Protein AF-A0A7I7UBH0-F1 (afdb_monomer_lite)

pLDDT: mean 93.12, std 7.94, range [50.91, 98.75]

Radius of gyration: 16.62 Å; chains: 1; bounding box: 40×34×43 Å

Organism: Mycolicibacterium parafortuitum (NCBI:txid39692)

Foldseek 3Di:
DPPDDPPDDDFAEDDDLDQALARNPHGHCLQHVVLRVLSVCNVVPAQEAEAEPQQLDAPDDDDFQDWDFDCQQGPGDPDRNPHHGGRIDGDGDSVSSLSSLLNSQCVSVVVNGFYEYQYDNHPRPNHHYDNPVVVVVD

Structure (mmCIF, N/CA/C/O backbone):
data_AF-A0A7I7UBH0-F1
#
_entry.id   AF-A0A7I7UBH0-F1
#
loop_
_atom_site.group_PDB
_atom_site.id
_atom_site.type_symbol
_atom_site.label_atom_id
_atom_site.label_alt_id
_atom_site.label_comp_id
_atom_site.label_asym_id
_atom_site.label_entity_id
_atom_site.label_seq_id
_atom_site.pdbx_PDB_ins_code
_atom_site.Cartn_x
_atom_site.Cartn_y
_atom_site.Cartn_z
_atom_site.occupancy
_atom_site.B_iso_or_equiv
_atom_site.auth_seq_id
_atom_site.auth_comp_id
_atom_site.auth_asym_id
_atom_site.auth_atom_id
_atom_site.pdbx_PDB_model_num
ATOM 1 N N . MET A 1 1 ? -16.090 8.415 -20.745 1.00 50.91 1 MET A N 1
ATOM 2 C CA . MET A 1 1 ? -16.344 7.816 -19.420 1.00 50.91 1 MET A CA 1
ATOM 3 C C . MET A 1 1 ? -16.471 6.323 -19.622 1.00 50.91 1 MET A C 1
ATOM 5 O O . MET A 1 1 ? -17.210 5.933 -20.518 1.00 50.91 1 MET A O 1
ATOM 9 N N . LEU A 1 2 ? -15.720 5.513 -18.876 1.00 55.22 2 LEU A N 1
ATOM 10 C CA . LEU A 1 2 ? -15.980 4.075 -18.813 1.00 55.22 2 LEU A CA 1
ATOM 11 C C . LEU A 1 2 ? -17.419 3.922 -18.306 1.00 55.22 2 LEU A C 1
ATOM 13 O O . LEU A 1 2 ? -17.717 4.371 -17.203 1.00 55.22 2 LEU A O 1
ATOM 17 N N . ALA A 1 3 ? -18.328 3.414 -19.134 1.00 56.78 3 ALA A N 1
ATOM 18 C CA . ALA A 1 3 ? -19.657 3.052 -18.662 1.00 56.78 3 ALA A CA 1
ATOM 19 C C . ALA A 1 3 ? -19.466 1.869 -17.703 1.00 56.78 3 ALA A C 1
ATOM 21 O O . ALA A 1 3 ? -18.944 0.834 -18.116 1.00 56.78 3 ALA A O 1
ATOM 22 N N . GLY A 1 4 ? -19.768 2.067 -16.419 1.00 65.19 4 GLY A N 1
ATOM 23 C CA . GLY A 1 4 ? -19.528 1.062 -15.386 1.00 65.19 4 GLY A CA 1
ATOM 24 C C . GLY A 1 4 ? -20.334 -0.204 -15.651 1.00 65.19 4 GLY A C 1
ATOM 25 O O . GLY A 1 4 ? -21.531 -0.128 -15.918 1.00 65.19 4 GLY A O 1
ATOM 26 N N . ALA A 1 5 ? -19.670 -1.358 -15.592 1.00 74.44 5 ALA A N 1
ATOM 27 C CA . ALA A 1 5 ? -20.347 -2.646 -15.541 1.00 74.44 5 ALA A CA 1
ATOM 28 C C . ALA A 1 5 ? -21.044 -2.810 -14.180 1.00 74.44 5 ALA A C 1
ATOM 30 O O . ALA A 1 5 ? -20.592 -2.237 -13.182 1.00 74.44 5 ALA A O 1
ATOM 31 N N . ASP A 1 6 ? -22.107 -3.614 -14.126 1.00 86.19 6 ASP A N 1
ATOM 32 C CA . ASP A 1 6 ? -22.787 -3.945 -12.871 1.00 86.19 6 ASP A CA 1
ATOM 33 C C . ASP A 1 6 ? -21.782 -4.434 -11.814 1.00 86.19 6 ASP A C 1
ATOM 35 O O . ASP A 1 6 ? -20.899 -5.245 -12.097 1.00 86.19 6 ASP A O 1
ATOM 39 N N . GLY A 1 7 ? -21.891 -3.903 -10.593 1.00 85.38 7 GLY A N 1
ATOM 40 C CA . GLY A 1 7 ? -20.963 -4.207 -9.497 1.00 85.38 7 GLY A CA 1
ATOM 41 C C . GLY A 1 7 ? -19.651 -3.411 -9.504 1.00 85.38 7 GLY A C 1
ATOM 42 O O . GLY A 1 7 ? -18.792 -3.666 -8.664 1.00 85.38 7 GLY A O 1
ATOM 43 N N . THR A 1 8 ? -19.484 -2.432 -10.399 1.00 87.75 8 THR A N 1
ATOM 44 C CA . THR A 1 8 ? -18.326 -1.521 -10.380 1.00 87.75 8 THR A CA 1
ATOM 45 C C . THR A 1 8 ? -18.613 -0.298 -9.510 1.00 87.75 8 THR A C 1
ATOM 47 O O . THR A 1 8 ? -19.569 0.435 -9.763 1.00 87.75 8 THR A O 1
ATOM 50 N N . ALA A 1 9 ? -17.755 -0.036 -8.524 1.00 86.38 9 ALA A N 1
ATOM 51 C CA . ALA A 1 9 ? -17.748 1.210 -7.760 1.00 86.38 9 ALA A CA 1
ATOM 52 C C . ALA A 1 9 ? -16.570 2.095 -8.192 1.00 86.38 9 ALA A C 1
ATOM 54 O O . ALA A 1 9 ? -15.468 1.601 -8.427 1.00 86.38 9 ALA A O 1
ATOM 55 N N . TYR A 1 10 ? -16.805 3.404 -8.271 1.00 89.69 10 TYR A N 1
ATOM 56 C CA . TYR A 1 10 ? -15.770 4.404 -8.529 1.00 89.69 10 TYR A CA 1
ATOM 57 C C . TYR A 1 10 ? -15.482 5.172 -7.242 1.00 89.69 10 TYR A C 1
ATOM 59 O O . TYR A 1 10 ? -16.409 5.553 -6.529 1.00 89.69 10 TYR A O 1
ATOM 67 N N . LEU A 1 11 ? -14.202 5.403 -6.963 1.00 90.94 11 LEU A N 1
ATOM 68 C CA . LEU A 1 11 ? -13.743 6.181 -5.817 1.00 90.94 11 LEU A CA 1
ATOM 69 C C . LEU A 1 11 ? -13.215 7.529 -6.302 1.00 90.94 11 LEU A C 1
ATOM 71 O O . LEU A 1 11 ? -12.559 7.605 -7.342 1.00 90.94 11 LEU A O 1
ATOM 75 N N . ASN A 1 12 ? -13.494 8.586 -5.542 1.00 93.75 12 ASN A N 1
ATOM 76 C CA . ASN A 1 12 ? -12.909 9.895 -5.801 1.00 93.75 12 ASN A CA 1
ATOM 77 C C . ASN A 1 12 ? -11.481 9.937 -5.261 1.00 93.75 12 ASN A C 1
ATOM 79 O O . ASN A 1 12 ? -11.254 9.614 -4.097 1.00 93.75 12 ASN A O 1
ATOM 83 N N . THR A 1 13 ? -10.539 10.393 -6.078 1.00 93.12 13 THR A N 1
ATOM 84 C CA . THR A 1 13 ? -9.173 10.668 -5.630 1.00 93.12 13 THR A CA 1
ATOM 85 C C . THR A 1 13 ? -9.103 12.024 -4.937 1.00 93.12 13 THR A C 1
ATOM 87 O O . THR A 1 13 ? -9.559 13.034 -5.478 1.00 93.12 13 THR A O 1
ATOM 90 N N . VAL A 1 14 ? -8.465 12.062 -3.768 1.00 91.06 14 VAL A N 1
ATOM 91 C CA . VAL A 1 14 ? -8.096 13.288 -3.058 1.00 91.06 14 VAL A CA 1
ATOM 92 C C . VAL A 1 14 ? -6.575 13.389 -2.995 1.00 91.06 14 VAL A C 1
ATOM 94 O O . VAL A 1 14 ? -5.888 12.489 -2.517 1.00 91.06 14 VAL A O 1
ATOM 97 N N . VAL A 1 15 ? -6.046 14.508 -3.491 1.00 84.44 15 VAL A N 1
ATOM 98 C CA . VAL A 1 15 ? -4.603 14.750 -3.603 1.00 84.44 15 VAL A CA 1
ATOM 99 C C . VAL A 1 15 ? -4.060 15.379 -2.319 1.00 84.44 15 VAL A C 1
ATOM 101 O O . VAL A 1 15 ? -4.573 16.400 -1.865 1.00 84.44 15 VAL A O 1
ATOM 104 N N . GLY A 1 16 ? -2.975 14.817 -1.781 1.00 80.50 16 GLY A N 1
ATOM 105 C CA . GLY A 1 16 ? -2.246 15.335 -0.616 1.00 80.50 16 GLY A CA 1
ATOM 106 C C . GLY A 1 16 ? -1.881 14.236 0.391 1.00 80.50 16 GLY A C 1
ATOM 107 O O . GLY A 1 16 ? -2.359 13.115 0.246 1.00 80.50 16 GLY A O 1
ATOM 108 N N . PRO A 1 17 ? -1.038 14.525 1.401 1.00 80.94 17 PRO A N 1
ATOM 109 C CA . PRO A 1 17 ? -0.724 13.576 2.468 1.00 80.94 17 PRO A CA 1
ATOM 110 C C . PRO A 1 17 ? -1.930 13.456 3.405 1.00 80.94 17 PRO A C 1
ATOM 112 O O . PRO A 1 17 ? -2.141 14.289 4.288 1.00 80.94 17 PRO A O 1
ATOM 115 N N . TRP A 1 18 ? -2.786 12.473 3.142 1.00 88.44 18 TRP A N 1
ATOM 116 C CA . TRP A 1 18 ? -4.041 12.303 3.860 1.00 88.44 18 TRP A CA 1
ATOM 117 C C . TRP A 1 18 ? -4.413 10.826 3.975 1.00 88.44 18 TRP A C 1
ATOM 119 O O . TRP A 1 18 ? -4.248 10.055 3.029 1.00 88.44 18 TRP A O 1
ATOM 129 N N . PHE A 1 19 ? -4.932 10.432 5.136 1.00 96.75 19 PHE A N 1
ATOM 130 C CA . PHE A 1 19 ? -5.606 9.153 5.333 1.00 96.75 19 PHE A CA 1
ATOM 131 C C . PHE A 1 19 ? -7.112 9.399 5.362 1.00 96.75 19 PHE A C 1
ATOM 133 O O . PHE A 1 19 ? -7.590 10.132 6.230 1.00 96.75 19 PHE A O 1
ATOM 140 N N . SER A 1 20 ? -7.859 8.795 4.437 1.00 96.12 20 SER A N 1
ATOM 141 C CA . SER A 1 20 ? -9.313 8.921 4.416 1.00 96.12 20 SER A CA 1
ATOM 142 C C . SER A 1 20 ? -9.985 7.895 5.337 1.00 96.12 20 SER A C 1
ATOM 144 O O . SER A 1 20 ? -9.944 6.697 5.044 1.00 96.12 20 SER A O 1
ATOM 146 N N . PRO A 1 21 ? -10.645 8.326 6.431 1.00 95.56 21 PRO A N 1
ATOM 147 C CA . PRO A 1 21 ? -11.469 7.432 7.238 1.00 95.56 21 PRO A CA 1
ATOM 148 C C . PRO A 1 21 ? -12.821 7.118 6.575 1.00 95.56 21 PRO A C 1
ATOM 150 O O . PRO A 1 21 ? -13.499 6.181 6.993 1.00 95.56 21 PRO A O 1
ATOM 153 N N . ASP A 1 22 ? -13.222 7.907 5.571 1.00 95.50 22 ASP A N 1
ATOM 154 C CA . ASP A 1 22 ? -14.501 7.804 4.872 1.00 95.50 22 ASP A CA 1
ATOM 155 C C . ASP A 1 22 ? -14.281 7.744 3.355 1.00 95.50 22 ASP A C 1
ATOM 157 O O . ASP A 1 22 ? -14.150 8.756 2.665 1.00 95.50 22 ASP A O 1
ATOM 161 N N . ALA A 1 23 ? -14.266 6.528 2.811 1.00 94.31 23 ALA A N 1
ATOM 162 C CA . ALA A 1 23 ? -14.029 6.318 1.387 1.00 94.31 23 ALA A CA 1
ATOM 163 C C . ALA A 1 23 ? -15.162 6.859 0.492 1.00 94.31 23 ALA A C 1
ATOM 165 O O . ALA A 1 23 ? -14.961 6.991 -0.717 1.00 94.31 23 ALA A O 1
ATOM 166 N N . SER A 1 24 ? -16.334 7.196 1.052 1.00 93.19 24 SER A N 1
ATOM 167 C CA . SER A 1 24 ? -17.432 7.798 0.286 1.00 93.19 24 SER A CA 1
ATOM 168 C C . SER A 1 24 ? -17.144 9.247 -0.120 1.00 93.19 24 SER A C 1
ATOM 170 O O . SER A 1 24 ? -17.656 9.708 -1.143 1.00 93.19 24 SER A O 1
ATOM 172 N N . VAL A 1 25 ? -16.285 9.951 0.629 1.00 92.19 25 VAL A N 1
ATOM 173 C CA . VAL A 1 25 ? -15.854 11.317 0.288 1.00 92.19 25 VAL A CA 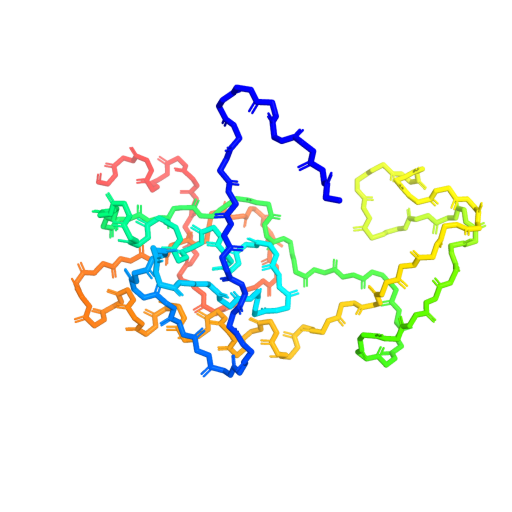1
ATOM 174 C C . VAL A 1 25 ? -14.598 11.331 -0.585 1.00 92.19 25 VAL A C 1
ATOM 176 O O . VAL A 1 25 ? -14.381 12.282 -1.335 1.00 92.19 25 VAL A O 1
ATOM 179 N N . GLY A 1 26 ? -13.806 10.259 -0.538 1.00 94.56 26 GLY A N 1
ATOM 180 C CA . GLY A 1 26 ? -12.656 10.032 -1.405 1.00 94.56 26 GLY A CA 1
ATOM 181 C C . GLY A 1 26 ? -11.538 9.254 -0.720 1.00 94.56 26 GLY A C 1
ATOM 182 O O . GLY A 1 26 ? -11.617 8.945 0.465 1.00 94.56 26 GLY A O 1
ATOM 183 N N . VAL A 1 27 ? -10.493 8.936 -1.475 1.00 96.12 27 VAL A N 1
ATOM 184 C CA . VAL A 1 27 ? -9.300 8.209 -1.024 1.00 96.12 27 VAL A CA 1
ATOM 185 C C . VAL A 1 27 ? -8.042 8.885 -1.560 1.00 96.12 27 VAL A C 1
ATOM 187 O O . VAL A 1 27 ? -8.073 9.513 -2.616 1.00 96.12 27 VAL A O 1
ATOM 190 N N . CYS A 1 28 ? -6.930 8.744 -0.848 1.00 95.94 28 CYS A N 1
ATOM 191 C CA . CYS A 1 28 ? -5.609 9.126 -1.344 1.00 95.94 28 CYS A CA 1
ATOM 192 C C . CYS A 1 28 ? -4.838 7.873 -1.768 1.00 95.94 28 CYS A C 1
ATOM 194 O O . CYS A 1 28 ? -4.831 6.890 -1.032 1.00 95.94 28 CYS A O 1
ATOM 196 N N . GLU A 1 29 ? -4.153 7.872 -2.911 1.00 95.12 29 GLU A N 1
ATOM 197 C CA . GLU A 1 29 ? -3.393 6.694 -3.337 1.00 95.12 29 GLU A CA 1
ATOM 198 C C . GLU A 1 29 ? -2.119 6.470 -2.523 1.00 95.12 29 GLU A C 1
ATOM 200 O O . GLU A 1 29 ? -1.622 5.355 -2.500 1.00 95.12 29 GLU A O 1
ATOM 205 N N . GLY A 1 30 ? -1.563 7.490 -1.856 1.00 94.44 30 GLY A N 1
ATOM 206 C CA . GLY A 1 30 ? -0.378 7.331 -0.999 1.00 94.44 30 GLY A CA 1
ATOM 207 C C . GLY A 1 30 ? 0.749 6.522 -1.648 1.00 94.44 30 GLY A C 1
ATOM 208 O O . GLY A 1 30 ? 1.377 5.693 -0.993 1.00 94.44 30 GLY A O 1
ATOM 209 N N . TYR A 1 31 ? 0.963 6.736 -2.952 1.00 94.88 31 TYR A N 1
ATOM 210 C CA . TYR A 1 31 ? 1.988 6.086 -3.775 1.00 94.88 31 TYR A CA 1
ATOM 211 C C . TYR A 1 31 ? 1.843 4.559 -3.932 1.00 94.88 31 TYR A C 1
ATOM 213 O O . TYR A 1 31 ? 2.670 3.943 -4.603 1.00 94.88 31 TYR A O 1
ATOM 221 N N . THR A 1 32 ? 0.792 3.936 -3.379 1.00 95.12 32 THR A N 1
ATOM 222 C CA . THR A 1 32 ? 0.588 2.480 -3.420 1.00 95.12 32 THR A CA 1
ATOM 223 C C . THR A 1 32 ? -0.895 2.099 -3.466 1.00 95.12 32 THR A C 1
ATOM 225 O O . THR A 1 32 ? -1.739 2.656 -2.771 1.00 95.12 32 THR A O 1
ATOM 228 N N . VAL A 1 33 ? -1.241 1.046 -4.208 1.00 95.69 33 VAL A N 1
ATOM 229 C CA . VAL A 1 33 ? -2.604 0.477 -4.138 1.00 95.69 33 VAL A CA 1
ATOM 230 C C . VAL A 1 33 ? -2.932 -0.082 -2.745 1.00 95.69 33 VAL A C 1
ATOM 232 O O . VAL A 1 33 ? -4.087 -0.079 -2.324 1.00 95.69 33 VAL A O 1
ATOM 235 N N . THR A 1 34 ? -1.913 -0.505 -1.995 1.00 97.50 34 THR A N 1
ATOM 236 C CA . THR A 1 34 ? -2.032 -1.004 -0.621 1.00 97.50 34 THR A CA 1
ATOM 237 C C . THR A 1 34 ? -2.576 0.063 0.329 1.00 97.50 34 THR A C 1
ATOM 239 O O . THR A 1 34 ? -3.434 -0.236 1.158 1.00 97.50 34 THR A O 1
ATOM 242 N N . TYR A 1 35 ? -2.147 1.321 0.191 1.00 97.81 35 TYR A N 1
ATOM 243 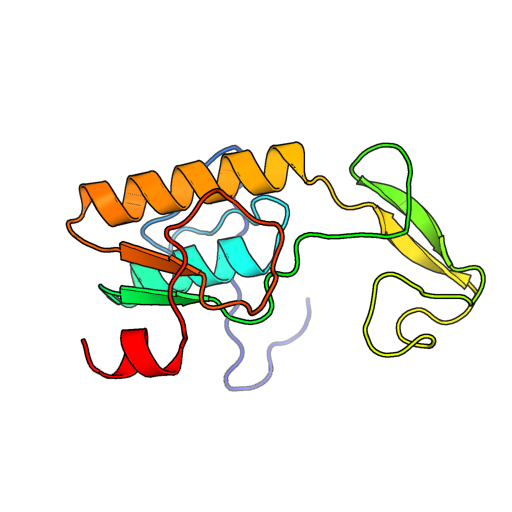C CA . TYR A 1 35 ? -2.637 2.415 1.029 1.00 97.81 35 TYR A CA 1
ATOM 244 C C . TYR A 1 35 ? -4.120 2.736 0.773 1.00 97.81 35 TYR A C 1
ATOM 246 O O . TYR A 1 35 ? -4.867 3.030 1.710 1.00 97.81 35 TYR A O 1
ATOM 254 N N . VAL A 1 36 ? -4.589 2.597 -0.474 1.00 97.38 36 VAL A N 1
ATOM 255 C CA . VAL A 1 36 ? -6.028 2.662 -0.796 1.00 97.38 36 VAL A CA 1
ATOM 256 C C . VAL A 1 36 ? -6.783 1.528 -0.104 1.00 97.38 36 VAL A C 1
ATOM 258 O O . VAL A 1 36 ? -7.807 1.768 0.535 1.00 97.38 36 VAL A O 1
ATOM 261 N N . ALA A 1 37 ? -6.266 0.297 -0.172 1.00 98.06 37 ALA A N 1
ATOM 262 C CA . ALA A 1 37 ? -6.890 -0.855 0.478 1.00 98.06 37 ALA A CA 1
ATOM 263 C C . ALA A 1 37 ? -7.001 -0.683 2.006 1.00 98.06 37 ALA A C 1
ATOM 265 O O . ALA A 1 37 ? -8.026 -1.040 2.586 1.00 98.06 37 ALA A O 1
ATOM 266 N N . MET A 1 38 ? -6.002 -0.075 2.656 1.00 98.50 38 MET A N 1
ATOM 267 C CA . MET A 1 38 ? -6.045 0.245 4.091 1.00 98.50 38 MET A CA 1
ATOM 268 C C . MET A 1 38 ? -7.161 1.241 4.440 1.00 98.50 38 MET A C 1
ATOM 270 O O . MET A 1 38 ? -7.877 1.033 5.419 1.00 98.50 38 MET 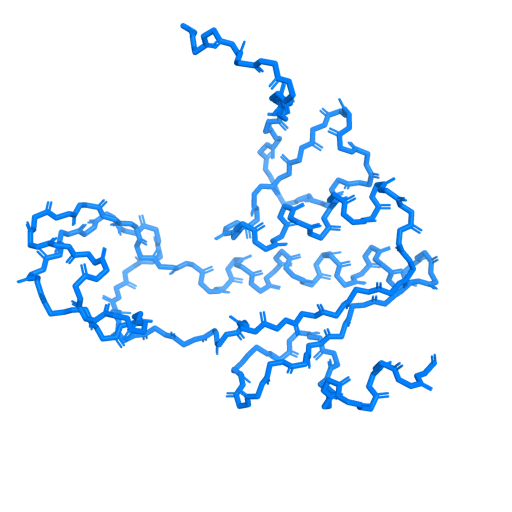A O 1
ATOM 274 N N . GLN A 1 39 ? -7.345 2.296 3.639 1.00 98.38 39 GLN A N 1
ATOM 275 C CA . GLN A 1 39 ? -8.440 3.262 3.827 1.00 98.38 39 GLN A CA 1
ATOM 276 C C . GLN A 1 39 ? -9.810 2.600 3.643 1.00 98.38 39 GLN A C 1
ATOM 278 O O . GLN A 1 39 ? -10.722 2.825 4.437 1.00 98.38 39 GLN A O 1
ATOM 283 N N . LEU A 1 40 ? -9.947 1.720 2.647 1.00 98.25 40 LEU A N 1
ATOM 284 C CA . LEU A 1 40 ? -11.175 0.950 2.441 1.00 98.25 40 LEU A CA 1
ATOM 285 C C . LEU A 1 40 ? -11.466 0.017 3.620 1.00 98.25 40 LEU A C 1
ATOM 287 O O . LEU A 1 40 ? -12.589 0.003 4.119 1.00 98.25 40 LEU A O 1
ATOM 291 N N . ALA A 1 41 ? -10.464 -0.716 4.109 1.00 98.56 41 ALA A N 1
ATOM 292 C CA . ALA A 1 41 ? -10.623 -1.582 5.273 1.00 98.56 41 ALA A CA 1
AT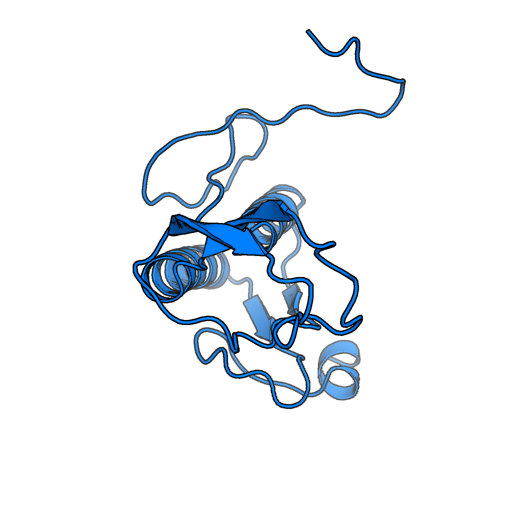OM 293 C C . ALA A 1 41 ? -11.024 -0.781 6.525 1.00 98.56 41 ALA A C 1
ATOM 295 O O . ALA A 1 41 ? -11.913 -1.188 7.276 1.00 98.56 41 ALA A O 1
ATOM 296 N N . TYR A 1 42 ? -10.428 0.398 6.719 1.00 98.69 42 TYR A N 1
ATOM 297 C CA . TYR A 1 42 ? -10.806 1.295 7.806 1.00 98.69 42 TYR A CA 1
ATOM 298 C C . TYR A 1 42 ? -12.267 1.740 7.695 1.00 98.69 42 TYR A C 1
ATOM 300 O O . TYR A 1 42 ? -13.020 1.624 8.667 1.00 98.69 42 TYR A O 1
ATOM 308 N N . PHE A 1 43 ? -12.674 2.209 6.515 1.00 98.19 43 PHE A N 1
ATOM 309 C CA . PHE A 1 43 ? -14.037 2.663 6.249 1.00 98.19 43 PHE A CA 1
ATOM 310 C C . PHE A 1 43 ? -15.072 1.548 6.454 1.00 98.19 43 PHE A C 1
ATOM 312 O O . PHE A 1 43 ? -16.128 1.779 7.037 1.00 98.19 43 PHE A O 1
ATOM 319 N N . MET A 1 44 ? -14.745 0.317 6.052 1.00 97.94 44 MET A N 1
ATOM 320 C CA . MET A 1 44 ? -15.598 -0.863 6.246 1.00 97.94 44 MET A CA 1
ATOM 321 C C . MET A 1 44 ? -15.669 -1.342 7.706 1.00 97.94 44 MET A C 1
ATOM 323 O O . MET A 1 44 ? -16.442 -2.246 8.014 1.00 97.94 44 MET A O 1
ATOM 327 N N . GLY A 1 45 ? -14.894 -0.740 8.613 1.00 98.38 45 GLY A N 1
ATOM 328 C CA . GLY A 1 45 ? -14.963 -1.012 10.048 1.00 98.38 45 GLY A CA 1
ATOM 329 C C . GLY A 1 45 ? -14.062 -2.146 10.537 1.00 98.38 45 GLY A C 1
ATOM 330 O O . GLY A 1 45 ? -14.216 -2.572 11.680 1.00 98.38 45 GLY A O 1
ATOM 331 N N . PHE A 1 46 ? -13.110 -2.620 9.728 1.00 98.56 46 PHE A N 1
ATOM 332 C CA . PHE A 1 46 ? -12.147 -3.623 10.185 1.00 98.56 46 PHE A CA 1
ATOM 333 C C . PHE A 1 46 ? -11.239 -3.045 11.278 1.00 98.56 46 PHE A C 1
ATOM 335 O O . PHE A 1 46 ? -10.682 -1.953 11.133 1.00 98.56 46 PHE A O 1
ATOM 342 N N . SER A 1 47 ? -11.098 -3.781 12.383 1.00 97.75 47 SER A N 1
ATOM 343 C CA . SER A 1 47 ? -10.253 -3.417 13.530 1.00 97.75 47 SER A CA 1
ATOM 344 C C . SER A 1 47 ? -8.847 -4.013 13.466 1.00 97.75 47 SER A C 1
ATOM 346 O O . SER A 1 47 ? -7.939 -3.513 14.125 1.00 97.75 47 SER A O 1
ATOM 348 N N . GLU A 1 48 ? -8.663 -5.062 12.671 1.00 98.12 48 GLU A N 1
ATOM 349 C CA . GLU A 1 48 ? -7.375 -5.683 12.390 1.00 98.12 48 GLU A CA 1
ATOM 350 C C . GLU A 1 48 ? -7.238 -5.902 10.882 1.00 98.12 48 GLU A C 1
ATOM 352 O O . GLU A 1 48 ? -8.157 -6.403 10.234 1.00 98.12 48 GLU A O 1
ATOM 357 N N . VAL A 1 49 ? -6.087 -5.513 10.333 1.00 98.50 49 VAL A N 1
ATOM 358 C CA . VAL A 1 49 ? -5.721 -5.727 8.930 1.00 98.50 49 VAL A CA 1
ATOM 359 C C . VAL A 1 49 ? -4.367 -6.421 8.879 1.00 98.50 49 VAL A C 1
ATOM 361 O O . VAL A 1 49 ? -3.384 -5.905 9.408 1.00 98.50 49 VAL A O 1
ATOM 364 N N . LEU A 1 50 ? -4.319 -7.578 8.222 1.00 98.50 50 LEU A N 1
ATOM 365 C CA . LEU A 1 50 ? -3.103 -8.366 8.035 1.00 98.50 50 LEU A CA 1
ATOM 366 C C . LEU A 1 50 ? -2.607 -8.188 6.599 1.00 98.50 50 LEU A C 1
ATOM 368 O O . LEU A 1 50 ? -3.325 -8.502 5.648 1.00 98.50 50 LEU A O 1
ATOM 372 N N . LEU A 1 51 ? -1.394 -7.671 6.436 1.00 98.50 51 LEU A N 1
ATOM 373 C CA . LEU A 1 51 ? -0.759 -7.505 5.132 1.00 98.50 51 LEU A CA 1
ATOM 374 C C . LEU A 1 51 ? 0.042 -8.754 4.775 1.00 98.50 51 LEU A C 1
ATOM 376 O O . LEU A 1 51 ? 0.722 -9.329 5.618 1.00 98.50 51 LEU A O 1
ATOM 380 N N . VAL A 1 52 ? -0.009 -9.151 3.507 1.00 97.56 52 VAL A N 1
ATOM 381 C CA . VAL A 1 52 ? 0.798 -10.241 2.953 1.00 97.56 52 VAL A CA 1
ATOM 382 C C . VAL A 1 52 ? 1.280 -9.814 1.570 1.00 97.56 52 VAL A C 1
ATOM 384 O O . VAL A 1 52 ? 0.511 -9.237 0.802 1.00 97.56 52 VAL A O 1
ATOM 387 N N . GLY A 1 53 ? 2.541 -10.105 1.247 1.00 95.00 53 GLY A N 1
ATOM 388 C CA . GLY A 1 53 ? 3.139 -9.792 -0.056 1.00 95.00 53 GLY A CA 1
ATOM 389 C C . GLY A 1 53 ? 3.629 -8.347 -0.195 1.00 95.00 53 GLY A C 1
ATOM 390 O O . GLY A 1 53 ? 3.746 -7.840 -1.307 1.00 95.00 53 GLY A O 1
ATOM 391 N N . VAL A 1 54 ? 3.906 -7.661 0.918 1.00 95.75 54 VAL A N 1
ATOM 392 C CA . VAL A 1 54 ? 4.485 -6.309 0.933 1.00 95.75 54 VAL A CA 1
ATOM 393 C C . VAL A 1 54 ? 6.012 -6.403 1.008 1.00 95.75 54 VAL A C 1
ATOM 395 O O . VAL A 1 54 ? 6.642 -6.054 2.005 1.00 95.75 54 VAL A O 1
ATOM 398 N N . ASP A 1 55 ? 6.623 -6.910 -0.065 1.00 94.69 55 ASP A N 1
ATOM 399 C CA . ASP A 1 55 ? 8.066 -7.193 -0.103 1.00 94.69 55 ASP A CA 1
ATOM 400 C C . ASP A 1 55 ? 8.922 -5.940 0.103 1.00 94.69 55 ASP A C 1
ATOM 402 O O . ASP A 1 55 ? 9.987 -6.010 0.717 1.00 94.69 55 ASP A O 1
ATOM 406 N N . HIS A 1 56 ? 8.454 -4.795 -0.413 1.00 95.00 56 HIS A N 1
ATOM 407 C CA . HIS A 1 56 ? 9.105 -3.481 -0.307 1.00 95.00 56 HIS A CA 1
ATOM 408 C C . HIS A 1 56 ? 10.567 -3.472 -0.796 1.00 95.00 56 HIS A C 1
ATOM 410 O O . HIS A 1 56 ? 11.414 -2.736 -0.294 1.00 95.00 56 HIS A O 1
ATOM 416 N N . ARG A 1 57 ? 10.879 -4.303 -1.799 1.00 91.44 57 ARG A N 1
ATOM 417 C CA . ARG A 1 57 ? 12.177 -4.350 -2.486 1.00 91.44 57 ARG A CA 1
ATOM 418 C C . ARG A 1 57 ? 11.971 -4.246 -3.987 1.00 91.44 57 ARG A C 1
ATOM 420 O O . ARG A 1 57 ? 11.133 -4.940 -4.546 1.00 91.44 57 ARG A O 1
ATOM 427 N N . PHE A 1 58 ? 12.783 -3.423 -4.639 1.00 90.75 58 PHE A N 1
ATOM 428 C CA . PHE A 1 58 ? 12.750 -3.249 -6.087 1.00 90.75 58 PHE A CA 1
ATOM 429 C C . PHE A 1 58 ?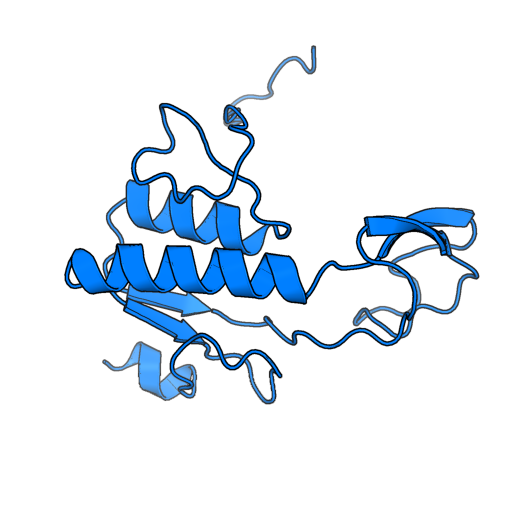 14.173 -3.281 -6.638 1.00 90.75 58 PHE A C 1
ATOM 431 O O . PHE A 1 58 ? 15.076 -2.642 -6.096 1.00 90.75 58 PHE A O 1
ATOM 438 N N . ALA A 1 59 ? 14.379 -4.034 -7.719 1.00 89.00 59 ALA A N 1
ATOM 439 C CA . ALA A 1 59 ? 15.677 -4.105 -8.386 1.00 89.00 59 ALA A CA 1
ATOM 440 C C . ALA A 1 59 ? 15.944 -2.849 -9.231 1.00 89.00 59 ALA A C 1
ATOM 442 O O . ALA A 1 59 ? 17.092 -2.432 -9.385 1.00 89.00 59 ALA A O 1
ATOM 443 N N . ALA A 1 60 ? 14.883 -2.239 -9.768 1.00 84.44 60 ALA A N 1
ATOM 444 C CA . ALA A 1 60 ? 14.976 -1.015 -10.549 1.00 84.44 60 ALA A CA 1
ATOM 445 C C . ALA A 1 60 ? 15.405 0.176 -9.676 1.00 84.44 60 ALA A C 1
ATOM 447 O O . ALA A 1 60 ? 14.912 0.361 -8.567 1.00 84.44 60 ALA A O 1
ATOM 448 N N . GLN A 1 61 ? 16.320 0.992 -10.198 1.00 86.69 61 GLN A N 1
ATOM 449 C CA . GLN A 1 61 ? 16.887 2.157 -9.518 1.00 86.69 61 GLN A CA 1
ATOM 450 C C . GLN A 1 61 ? 16.649 3.411 -10.358 1.00 86.69 61 GLN A C 1
ATOM 452 O O . GLN A 1 61 ? 16.664 3.353 -11.588 1.00 86.69 61 GLN A O 1
ATOM 457 N N . GLY A 1 62 ? 16.468 4.555 -9.704 1.00 91.62 62 GLY A N 1
ATOM 458 C CA . GLY A 1 62 ? 16.282 5.837 -10.377 1.00 91.62 62 GLY A CA 1
ATOM 459 C C . GLY A 1 62 ? 15.555 6.844 -9.500 1.00 91.62 62 GLY A C 1
ATOM 460 O O . GLY A 1 62 ? 15.424 6.658 -8.291 1.00 91.62 62 GLY A O 1
ATOM 461 N N . LYS A 1 63 ? 15.099 7.941 -10.109 1.00 95.69 63 LYS A N 1
ATOM 462 C CA . LYS A 1 63 ? 14.332 8.953 -9.382 1.00 95.69 63 LYS A CA 1
ATOM 463 C C . LYS A 1 63 ? 12.918 8.426 -9.114 1.00 95.69 63 LYS A C 1
ATOM 465 O O . LYS A 1 63 ? 12.294 7.852 -10.001 1.00 95.69 63 LYS A O 1
ATOM 470 N N . ALA A 1 64 ? 12.399 8.675 -7.915 1.00 94.81 64 ALA A N 1
ATOM 471 C CA . ALA A 1 64 ? 11.016 8.363 -7.562 1.00 94.81 64 ALA A CA 1
ATOM 472 C C . ALA A 1 64 ? 10.016 8.895 -8.608 1.00 94.81 64 ALA A C 1
ATOM 474 O O . ALA A 1 64 ? 10.149 10.029 -9.084 1.00 94.81 64 ALA A O 1
ATOM 475 N N . ASN A 1 65 ? 9.025 8.068 -8.960 1.00 94.44 65 ASN A N 1
ATOM 476 C CA . ASN A 1 65 ? 7.983 8.329 -9.963 1.00 94.44 65 ASN A CA 1
ATOM 477 C C . ASN A 1 65 ? 8.503 8.604 -11.388 1.00 94.44 65 ASN A C 1
ATOM 479 O O . ASN A 1 65 ? 7.747 9.049 -12.257 1.00 94.44 65 ASN A O 1
ATOM 483 N N . GLN A 1 66 ? 9.789 8.363 -11.658 1.00 96.81 66 GLN A N 1
ATOM 484 C CA . GLN A 1 66 ? 10.343 8.517 -12.996 1.00 96.81 66 GLN A CA 1
ATOM 485 C C . GLN A 1 66 ? 9.688 7.515 -13.944 1.00 96.81 66 GLN A C 1
ATOM 487 O O . GLN A 1 66 ? 9.701 6.312 -13.688 1.00 96.81 66 GLN A O 1
ATOM 492 N N . LEU A 1 67 ? 9.159 8.020 -15.060 1.00 96.25 67 LEU A N 1
ATOM 493 C CA . LEU A 1 67 ? 8.688 7.183 -16.154 1.00 96.25 67 LEU A CA 1
ATOM 494 C C . LEU A 1 67 ? 9.891 6.527 -16.837 1.00 96.25 67 LEU A C 1
ATOM 496 O O . LEU A 1 67 ? 10.774 7.218 -17.353 1.00 96.25 67 LEU A O 1
ATOM 500 N N . VAL A 1 68 ? 9.905 5.203 -16.847 1.00 94.25 68 VAL A N 1
ATOM 501 C CA . VAL A 1 68 ? 10.912 4.371 -17.504 1.00 94.25 68 VAL A CA 1
ATOM 502 C C . VAL A 1 68 ? 10.231 3.386 -18.448 1.00 94.25 68 VAL A C 1
ATOM 504 O O . VAL A 1 68 ? 9.025 3.153 -18.367 1.00 94.25 68 VAL A O 1
ATOM 507 N N . GLU A 1 69 ? 11.005 2.821 -19.367 1.00 94.94 69 GLU A N 1
ATOM 508 C CA . GLU A 1 69 ? 10.537 1.818 -20.322 1.00 94.94 69 GLU A CA 1
ATOM 509 C C . GLU A 1 69 ? 11.216 0.477 -20.025 1.00 94.94 69 GLU A C 1
ATOM 511 O O . GLU A 1 69 ? 12.434 0.425 -19.839 1.00 94.94 69 GLU A O 1
ATOM 516 N N . SER A 1 70 ? 10.434 -0.602 -19.942 1.00 91.75 70 SER A N 1
ATOM 517 C CA . SER A 1 70 ? 10.942 -1.950 -19.684 1.00 91.75 70 SER A CA 1
ATOM 518 C C . SER A 1 70 ? 11.833 -2.428 -20.830 1.00 91.75 70 SER A C 1
ATOM 520 O O . SER A 1 70 ? 11.475 -2.338 -22.008 1.00 91.75 70 SER A O 1
ATOM 522 N N . THR A 1 71 ? 12.981 -3.005 -20.480 1.00 89.25 71 THR A N 1
ATOM 523 C CA . THR A 1 71 ? 13.890 -3.659 -21.429 1.00 89.25 71 THR A CA 1
ATOM 524 C C . THR A 1 71 ? 13.540 -5.132 -21.672 1.00 89.25 71 THR A C 1
ATOM 526 O O . THR A 1 71 ? 14.159 -5.757 -22.534 1.00 89.25 71 THR A O 1
ATOM 529 N N . GLY A 1 72 ? 12.533 -5.669 -20.968 1.00 83.94 72 GLY A N 1
ATOM 530 C CA . GLY A 1 72 ? 12.093 -7.069 -21.027 1.00 83.94 72 GLY A CA 1
ATOM 531 C C . GLY A 1 72 ? 12.743 -7.999 -19.992 1.00 83.94 72 GLY A C 1
ATOM 532 O O . GLY A 1 72 ? 12.362 -9.161 -19.916 1.00 83.94 72 GLY A O 1
ATOM 533 N N . GLU A 1 73 ? 13.699 -7.513 -19.195 1.00 84.12 73 GLU A N 1
ATOM 534 C CA . GLU A 1 73 ? 14.208 -8.220 -18.012 1.00 84.12 73 GLU A CA 1
ATOM 535 C C . GLU A 1 73 ? 13.608 -7.594 -16.746 1.00 84.12 73 GLU A C 1
ATOM 537 O O . GLU A 1 73 ? 14.159 -6.632 -16.206 1.00 84.12 73 GLU A O 1
ATOM 542 N N . ASP A 1 74 ? 12.485 -8.127 -16.260 1.00 85.25 74 ASP A N 1
ATOM 543 C CA . ASP A 1 74 ? 11.928 -7.707 -14.974 1.00 85.25 74 ASP A CA 1
ATOM 544 C C . ASP A 1 74 ? 12.497 -8.557 -13.828 1.00 85.25 74 ASP A C 1
ATOM 546 O O . ASP A 1 74 ? 12.341 -9.775 -13.790 1.00 85.25 74 ASP A O 1
ATOM 550 N N . LYS A 1 75 ? 13.195 -7.904 -12.895 1.00 87.56 75 LYS A N 1
ATOM 551 C CA . LYS A 1 75 ? 13.744 -8.521 -11.671 1.00 87.56 75 LYS A CA 1
ATOM 552 C C . LYS A 1 75 ? 13.045 -8.037 -10.402 1.00 87.56 75 LYS A C 1
ATOM 554 O O . LYS A 1 75 ? 13.467 -8.397 -9.308 1.00 87.56 75 LYS A O 1
ATOM 559 N N . SER A 1 76 ? 12.055 -7.157 -10.542 1.00 87.12 76 SER A N 1
ATOM 560 C CA . SER A 1 76 ? 11.319 -6.587 -9.410 1.00 87.12 76 SER A CA 1
ATOM 561 C C . SER A 1 76 ? 10.021 -7.343 -9.135 1.00 87.12 76 SER A C 1
ATOM 563 O O . SER A 1 76 ? 9.517 -7.267 -8.022 1.00 87.12 76 SER A O 1
ATOM 565 N N . HIS A 1 77 ? 9.499 -8.080 -10.118 1.00 89.38 77 HIS A N 1
ATOM 566 C CA . HIS A 1 77 ? 8.272 -8.864 -9.993 1.00 89.38 77 HIS A CA 1
ATOM 567 C C . HIS A 1 77 ? 8.548 -10.370 -10.041 1.00 89.38 77 HIS A C 1
ATOM 569 O O . HIS A 1 77 ? 9.598 -10.820 -10.498 1.00 89.38 77 HIS A O 1
ATOM 575 N N . PHE A 1 78 ? 7.572 -11.152 -9.572 1.00 87.81 78 PHE A N 1
ATOM 576 C CA . PHE A 1 78 ? 7.649 -12.614 -9.533 1.00 87.81 78 PHE A CA 1
ATOM 577 C C . PHE A 1 78 ? 7.781 -13.252 -10.927 1.00 87.81 78 PHE A C 1
ATOM 579 O O . PHE A 1 78 ? 8.588 -14.162 -11.109 1.00 87.81 78 PHE A O 1
ATOM 586 N N . ASP A 1 79 ? 7.001 -12.785 -11.912 1.00 89.44 79 ASP A N 1
ATOM 587 C CA . ASP A 1 79 ? 7.159 -13.208 -13.308 1.00 89.44 79 ASP A CA 1
ATOM 588 C C . ASP A 1 79 ? 8.110 -12.231 -14.019 1.00 89.44 79 ASP A C 1
ATOM 590 O O . ASP A 1 79 ? 7.797 -11.040 -14.098 1.00 89.44 79 ASP A O 1
ATOM 594 N N . PRO A 1 80 ? 9.234 -12.696 -14.593 1.00 88.56 80 PRO A N 1
ATOM 595 C CA . PRO A 1 80 ? 10.158 -11.828 -15.322 1.00 88.56 80 PRO A CA 1
ATOM 596 C C . PRO A 1 80 ? 9.553 -11.188 -16.582 1.00 88.56 80 PRO A C 1
ATOM 598 O O . PRO A 1 80 ? 10.165 -10.299 -17.171 1.00 88.56 80 PRO A O 1
ATOM 601 N N . ARG A 1 81 ? 8.363 -11.634 -17.008 1.00 87.56 81 ARG A N 1
ATOM 602 C CA . ARG A 1 81 ? 7.586 -11.087 -18.132 1.00 87.56 81 ARG A CA 1
ATOM 603 C C . ARG A 1 81 ? 6.455 -10.164 -17.678 1.00 87.56 81 ARG A C 1
ATOM 605 O O . ARG A 1 81 ? 5.615 -9.803 -18.493 1.00 87.56 81 ARG A O 1
ATOM 612 N N . TYR A 1 82 ? 6.395 -9.804 -16.394 1.00 90.31 82 TYR A N 1
ATOM 613 C CA . TYR A 1 82 ? 5.346 -8.926 -15.870 1.00 90.31 82 TYR A CA 1
ATOM 614 C C . TYR A 1 82 ? 5.277 -7.597 -16.641 1.00 90.31 82 TYR A C 1
ATOM 616 O O . TYR A 1 82 ? 4.193 -7.152 -17.018 1.00 90.31 82 TYR A O 1
ATOM 624 N N . PHE A 1 83 ? 6.438 -7.018 -16.963 1.00 91.00 83 PHE A N 1
ATOM 625 C CA . PHE A 1 83 ? 6.555 -5.904 -17.898 1.00 91.00 83 PHE A CA 1
ATOM 626 C C . PHE A 1 83 ? 7.261 -6.314 -19.189 1.00 91.00 83 PHE A C 1
ATOM 628 O O . PHE A 1 83 ? 8.494 -6.297 -19.273 1.00 91.00 83 PHE A O 1
ATOM 635 N N . ASP A 1 84 ? 6.472 -6.590 -20.228 1.00 89.69 84 ASP A N 1
ATOM 636 C CA . ASP A 1 84 ? 6.978 -6.795 -21.585 1.00 89.69 84 ASP A CA 1
ATOM 637 C C . ASP A 1 84 ? 7.871 -5.633 -22.048 1.00 89.69 84 ASP A C 1
ATOM 639 O O . ASP A 1 84 ? 7.720 -4.475 -21.642 1.00 89.69 84 ASP A O 1
ATOM 643 N N . LYS A 1 85 ? 8.812 -5.936 -22.947 1.00 92.25 85 LYS A N 1
ATOM 644 C CA . LYS A 1 85 ? 9.696 -4.928 -23.540 1.00 92.25 85 LYS A CA 1
ATOM 645 C C . LYS A 1 85 ? 8.874 -3.799 -24.171 1.00 92.25 85 LYS A C 1
ATOM 647 O O . LYS A 1 85 ? 7.993 -4.047 -24.990 1.00 92.25 85 LYS A O 1
ATOM 652 N N . GLY A 1 86 ? 9.212 -2.557 -23.833 1.00 93.06 86 GLY A N 1
ATOM 653 C CA . GLY A 1 86 ? 8.489 -1.369 -24.290 1.00 93.06 86 GLY A CA 1
ATOM 654 C C . GLY A 1 86 ? 7.366 -0.909 -23.355 1.00 93.06 86 GLY A C 1
ATOM 655 O O . GLY A 1 86 ? 6.800 0.165 -23.569 1.00 93.06 86 GLY A O 1
ATOM 656 N N . PHE A 1 87 ? 7.042 -1.672 -22.302 1.00 94.06 87 PHE A N 1
ATOM 657 C CA . PHE A 1 87 ? 6.061 -1.246 -21.307 1.00 94.06 87 PHE A CA 1
ATOM 658 C C . PHE A 1 87 ? 6.573 -0.034 -20.525 1.00 94.06 87 PHE A C 1
ATOM 660 O O . PHE A 1 87 ? 7.684 -0.050 -19.991 1.00 94.06 87 PHE A O 1
ATOM 667 N N . LYS A 1 88 ? 5.759 1.020 -20.437 1.00 94.62 88 LYS A N 1
ATOM 668 C CA . LYS A 1 88 ? 6.100 2.240 -19.699 1.00 94.62 88 LYS A CA 1
ATOM 669 C C . LYS A 1 88 ? 5.510 2.192 -18.302 1.00 94.62 88 LYS A C 1
ATOM 671 O O . LYS A 1 88 ? 4.303 2.038 -18.151 1.00 94.62 88 LYS A O 1
ATOM 676 N N . TRP A 1 89 ? 6.354 2.379 -17.299 1.00 93.31 89 TRP A N 1
ATOM 677 C CA . TRP A 1 89 ? 5.957 2.329 -15.897 1.00 93.31 89 TRP A CA 1
ATOM 678 C C . TRP A 1 89 ? 6.721 3.360 -15.074 1.00 93.31 89 TRP A C 1
ATOM 680 O O . TRP A 1 89 ? 7.719 3.923 -15.527 1.00 93.31 89 TRP A O 1
ATOM 690 N N . GLN A 1 90 ? 6.216 3.653 -13.881 1.00 94.44 90 GLN A N 1
ATOM 691 C CA . GLN A 1 90 ? 6.831 4.606 -12.964 1.00 94.44 90 GLN A CA 1
ATOM 692 C C . GLN A 1 90 ? 7.608 3.862 -11.885 1.00 94.44 90 GLN A C 1
ATOM 694 O O . GLN A 1 90 ? 7.081 2.937 -11.270 1.00 94.44 90 GLN A O 1
ATOM 699 N N . LEU A 1 91 ? 8.850 4.287 -11.653 1.00 94.69 91 LEU A N 1
ATOM 700 C CA . LEU A 1 91 ? 9.654 3.760 -10.555 1.00 94.69 91 LEU A CA 1
ATOM 701 C C . LEU A 1 91 ? 8.992 4.059 -9.201 1.00 94.69 91 LEU A C 1
ATOM 703 O O . LEU A 1 91 ? 8.429 5.147 -9.031 1.00 94.69 91 LEU A O 1
ATOM 707 N N . PRO A 1 92 ? 9.098 3.137 -8.229 1.00 93.88 92 PRO A N 1
ATOM 708 C CA . PRO A 1 92 ? 8.454 3.286 -6.932 1.00 93.88 92 PRO A CA 1
ATOM 709 C C . PRO A 1 92 ? 9.021 4.474 -6.150 1.00 93.88 92 PRO A C 1
ATOM 711 O O . PRO A 1 92 ? 10.212 4.787 -6.213 1.00 93.88 92 PRO A O 1
ATOM 714 N N . ASP A 1 93 ? 8.159 5.104 -5.360 1.00 95.25 93 ASP A N 1
ATOM 715 C CA . ASP A 1 93 ? 8.523 6.148 -4.406 1.00 95.25 93 ASP A CA 1
ATOM 716 C C . ASP A 1 93 ? 8.433 5.593 -2.981 1.00 95.25 93 ASP A C 1
ATOM 718 O O . ASP A 1 93 ? 7.440 5.786 -2.277 1.00 95.25 93 ASP A O 1
ATOM 722 N N . LEU A 1 94 ? 9.453 4.829 -2.574 1.00 94.81 94 LEU A N 1
ATOM 723 C CA . LEU A 1 94 ? 9.442 4.119 -1.288 1.00 94.81 94 LEU A CA 1
ATOM 724 C C . LEU A 1 94 ? 9.368 5.075 -0.098 1.00 94.81 94 LEU A C 1
ATOM 726 O O . LEU A 1 94 ? 8.661 4.788 0.863 1.00 94.81 94 LEU A O 1
ATOM 730 N N . LEU A 1 95 ? 10.034 6.230 -0.189 1.00 95.12 95 LEU A N 1
ATOM 731 C CA . LEU A 1 95 ? 10.012 7.235 0.870 1.00 95.12 95 LEU A CA 1
ATOM 732 C C . LEU A 1 95 ? 8.587 7.735 1.114 1.00 95.12 95 LEU A C 1
ATOM 734 O O . LEU A 1 95 ? 8.111 7.699 2.247 1.00 95.12 95 LEU A O 1
ATOM 738 N N . ASN A 1 96 ? 7.895 8.185 0.066 1.00 95.94 96 ASN A N 1
ATOM 739 C CA . ASN A 1 96 ? 6.540 8.691 0.248 1.00 95.94 96 ASN A CA 1
ATOM 740 C C . ASN A 1 96 ? 5.516 7.571 0.505 1.00 95.94 96 ASN A C 1
ATOM 742 O O . ASN A 1 96 ? 4.542 7.804 1.220 1.00 95.94 96 ASN A O 1
ATOM 746 N N . SER A 1 97 ? 5.760 6.353 0.008 1.00 96.00 97 SER A N 1
ATOM 747 C CA . SER A 1 97 ? 4.965 5.169 0.371 1.00 96.00 97 SER A CA 1
ATOM 748 C C . SER A 1 97 ? 5.037 4.896 1.876 1.00 96.00 97 SER A C 1
ATOM 750 O O . SER A 1 97 ? 4.016 4.673 2.519 1.00 96.00 97 SER A O 1
ATOM 752 N N . GLU A 1 98 ? 6.232 4.962 2.472 1.00 97.50 98 GLU A N 1
ATOM 753 C CA . GLU A 1 98 ? 6.407 4.773 3.914 1.00 97.50 98 GLU A CA 1
ATOM 754 C C . GLU A 1 98 ? 5.788 5.899 4.744 1.00 97.50 98 GLU A C 1
ATOM 756 O O . GLU A 1 98 ? 5.237 5.623 5.808 1.00 97.50 98 GLU A O 1
ATOM 761 N N . LEU A 1 99 ? 5.843 7.151 4.274 1.00 97.44 99 LEU A N 1
ATOM 762 C CA . LEU A 1 99 ? 5.134 8.258 4.924 1.00 97.44 99 LEU A CA 1
ATOM 763 C C . LEU A 1 99 ? 3.622 7.998 4.947 1.00 97.44 99 LEU A C 1
ATOM 765 O O . LEU A 1 99 ? 3.017 8.066 6.014 1.00 97.44 99 LEU A O 1
ATOM 769 N N . ALA A 1 100 ? 3.038 7.590 3.816 1.00 97.69 100 ALA A N 1
ATOM 770 C CA . ALA A 1 100 ? 1.628 7.216 3.754 1.00 97.69 100 ALA A CA 1
ATOM 771 C C . ALA A 1 100 ? 1.313 6.037 4.694 1.00 97.69 100 ALA A C 1
ATOM 773 O O . ALA A 1 100 ? 0.384 6.100 5.493 1.00 97.69 100 ALA A O 1
ATOM 774 N N . TYR A 1 101 ? 2.124 4.978 4.700 1.00 98.38 101 TYR A N 1
ATOM 775 C CA . TYR A 1 101 ? 1.920 3.856 5.620 1.00 98.38 101 TYR A CA 1
ATOM 776 C C . TYR A 1 101 ? 1.990 4.257 7.100 1.00 98.38 101 TYR A C 1
ATOM 778 O O . TYR A 1 101 ? 1.252 3.700 7.916 1.00 98.38 101 TYR A O 1
ATOM 786 N N . ARG A 1 102 ? 2.820 5.243 7.465 1.00 98.38 102 ARG A N 1
ATOM 787 C CA . ARG A 1 102 ? 2.852 5.795 8.830 1.00 98.38 102 ARG A CA 1
ATOM 788 C C . ARG A 1 102 ? 1.574 6.559 9.169 1.00 98.38 102 ARG A C 1
ATOM 790 O O . ARG A 1 102 ? 1.089 6.421 10.292 1.00 98.38 102 ARG A O 1
ATOM 797 N N . ASP A 1 103 ? 1.000 7.282 8.213 1.00 97.88 103 ASP A N 1
ATOM 798 C CA . ASP A 1 103 ? -0.299 7.938 8.388 1.00 97.88 103 ASP A CA 1
ATOM 799 C C . ASP A 1 103 ? -1.421 6.905 8.591 1.00 97.88 103 ASP A C 1
ATOM 801 O O . ASP A 1 103 ? -2.212 7.037 9.528 1.00 97.88 103 ASP A O 1
ATOM 805 N N . ALA A 1 104 ? -1.442 5.822 7.799 1.00 98.38 104 ALA A N 1
ATOM 806 C CA . ALA A 1 104 ? -2.382 4.711 7.999 1.00 98.38 104 ALA A CA 1
ATOM 807 C C . ALA A 1 104 ? -2.223 4.070 9.379 1.00 98.38 104 ALA A C 1
ATOM 809 O O . ALA A 1 104 ? -3.212 3.875 10.087 1.00 98.38 104 ALA A O 1
ATOM 810 N N . ARG A 1 105 ? -0.985 3.774 9.788 1.00 98.62 105 ARG A N 1
ATOM 811 C CA . ARG A 1 105 ? -0.697 3.229 11.117 1.00 98.62 105 ARG A CA 1
ATOM 812 C C . ARG A 1 105 ? -1.265 4.127 12.216 1.00 98.62 105 ARG A C 1
ATOM 814 O O . ARG A 1 105 ? -2.007 3.643 13.066 1.00 98.62 105 ARG A O 1
ATOM 821 N N . SER A 1 106 ? -0.966 5.424 12.156 1.00 98.38 106 SER A N 1
ATOM 822 C CA . SER A 1 106 ? -1.438 6.416 13.126 1.00 98.38 106 SER A CA 1
ATOM 823 C C . SER A 1 106 ? -2.969 6.470 13.198 1.00 98.38 106 SER A C 1
ATOM 825 O O . SER A 1 106 ? -3.542 6.472 14.291 1.00 98.38 106 SER A O 1
ATOM 827 N N . ALA A 1 107 ? -3.651 6.450 12.048 1.00 98.31 107 ALA A N 1
ATOM 828 C CA . ALA A 1 107 ? -5.111 6.472 11.979 1.00 98.31 107 ALA A CA 1
ATOM 829 C C . ALA A 1 107 ? -5.760 5.216 12.585 1.00 98.31 107 ALA A C 1
ATOM 831 O O . ALA A 1 107 ? -6.756 5.323 13.307 1.00 98.31 107 ALA A O 1
ATOM 832 N N . PHE A 1 108 ? -5.198 4.033 12.320 1.00 98.75 108 PHE A N 1
ATOM 833 C CA . PHE A 1 108 ? -5.659 2.779 12.917 1.00 98.75 108 PHE A CA 1
ATOM 834 C C . PHE A 1 108 ? -5.423 2.764 14.431 1.00 98.75 108 PHE A C 1
ATOM 836 O O . PHE A 1 108 ? -6.378 2.577 15.187 1.00 98.75 108 PHE A O 1
ATOM 843 N N . GLU A 1 109 ? -4.194 3.030 14.880 1.00 98.50 109 GLU A N 1
ATOM 844 C CA . GLU A 1 109 ? -3.824 3.006 16.302 1.00 98.50 109 GLU A CA 1
ATOM 845 C C . GLU A 1 109 ? -4.660 4.004 17.121 1.00 98.50 109 GLU A C 1
ATOM 847 O O . GLU A 1 109 ? -5.193 3.651 18.175 1.00 98.50 109 GLU A O 1
ATOM 852 N N . SER A 1 110 ? -4.873 5.219 16.601 1.00 98.38 110 SER A N 1
ATOM 853 C CA . SER A 1 110 ? -5.702 6.250 17.249 1.00 98.38 110 SER A CA 1
ATOM 854 C C . SER A 1 110 ? -7.172 5.841 17.409 1.00 98.38 110 SER A C 1
ATOM 856 O O . SER A 1 110 ? -7.870 6.371 18.271 1.00 98.38 110 SER A O 1
ATOM 858 N N . ALA A 1 111 ? -7.650 4.895 16.598 1.00 98.38 111 ALA A N 1
ATOM 859 C CA . ALA A 1 111 ? -8.997 4.336 16.677 1.00 98.38 111 ALA A CA 1
ATOM 860 C C . ALA A 1 111 ? -9.060 3.008 17.458 1.00 98.38 111 ALA A C 1
ATOM 862 O O . ALA A 1 111 ? -10.097 2.343 17.437 1.00 98.38 111 ALA A O 1
ATOM 863 N N . GLY A 1 112 ? -7.970 2.595 18.119 1.00 98.50 112 GLY A N 1
ATOM 864 C CA . GLY A 1 112 ? -7.886 1.304 18.811 1.00 98.50 112 GLY A CA 1
ATOM 865 C C . GLY A 1 112 ? -7.862 0.103 17.859 1.00 98.50 112 GLY A C 1
ATOM 866 O O . GLY A 1 112 ? -8.292 -0.988 18.226 1.00 98.50 112 GLY A O 1
ATOM 867 N N . ARG A 1 113 ? -7.404 0.314 16.622 1.00 98.56 113 ARG A N 1
ATOM 868 C CA . ARG A 1 113 ? -7.288 -0.686 15.555 1.00 98.56 113 ARG A CA 1
ATOM 869 C C . ARG A 1 113 ? -5.813 -0.939 15.248 1.00 98.56 113 ARG A C 1
ATOM 871 O O . ARG A 1 113 ? -4.953 -0.160 15.654 1.00 98.56 113 ARG A O 1
ATOM 878 N N . ARG A 1 114 ? -5.504 -2.004 14.507 1.00 98.44 114 ARG A N 1
ATOM 879 C CA . ARG A 1 114 ? -4.119 -2.335 14.140 1.00 98.44 114 ARG A CA 1
ATOM 880 C C . ARG A 1 114 ? -3.961 -2.807 12.700 1.00 98.44 114 ARG A C 1
ATOM 882 O O . ARG A 1 114 ? -4.870 -3.403 12.125 1.00 98.44 114 ARG A O 1
ATOM 889 N N . ILE A 1 115 ? -2.771 -2.559 12.161 1.00 98.75 115 ILE A N 1
ATOM 890 C CA . ILE A 1 115 ? -2.273 -3.138 10.913 1.00 98.75 115 ILE A CA 1
ATOM 891 C C . ILE A 1 115 ? -1.017 -3.937 11.262 1.00 98.75 115 ILE A C 1
ATOM 893 O O . ILE A 1 115 ? -0.123 -3.407 11.925 1.00 98.75 115 ILE A O 1
ATOM 897 N N . VAL A 1 116 ? -0.953 -5.185 10.811 1.00 98.50 116 VAL A N 1
ATOM 898 C CA . VAL A 1 116 ? 0.174 -6.100 11.033 1.00 98.50 116 VAL A CA 1
ATOM 899 C C . VAL A 1 116 ? 0.704 -6.545 9.677 1.00 98.50 116 VAL A C 1
ATOM 901 O O . VAL A 1 116 ? -0.075 -6.871 8.783 1.00 98.50 116 VAL A O 1
ATOM 904 N N . ASP A 1 117 ? 2.020 -6.555 9.506 1.00 98.62 117 ASP A N 1
ATOM 905 C CA . ASP A 1 117 ? 2.666 -7.082 8.310 1.00 98.62 117 ASP A CA 1
ATOM 906 C C . ASP A 1 117 ? 3.094 -8.537 8.527 1.00 98.62 117 ASP A C 1
ATOM 908 O O . ASP A 1 117 ? 4.008 -8.846 9.293 1.00 98.62 117 ASP A O 1
ATOM 912 N N . CYS A 1 118 ? 2.414 -9.437 7.825 1.00 98.56 118 CYS A N 1
ATOM 913 C CA . CYS A 1 118 ? 2.664 -10.871 7.828 1.00 98.56 118 CYS A CA 1
ATOM 914 C C . CYS A 1 118 ? 3.467 -11.344 6.611 1.00 98.56 118 CYS A C 1
ATOM 916 O O . CYS A 1 118 ? 3.551 -12.546 6.348 1.00 98.56 118 CYS A O 1
ATOM 918 N N . THR A 1 119 ? 4.057 -10.420 5.851 1.00 98.06 119 THR A N 1
ATOM 919 C CA . THR A 1 119 ? 4.893 -10.749 4.697 1.00 98.06 119 THR A CA 1
ATOM 920 C C . THR A 1 119 ? 6.172 -11.446 5.147 1.00 98.06 119 THR A C 1
ATOM 922 O 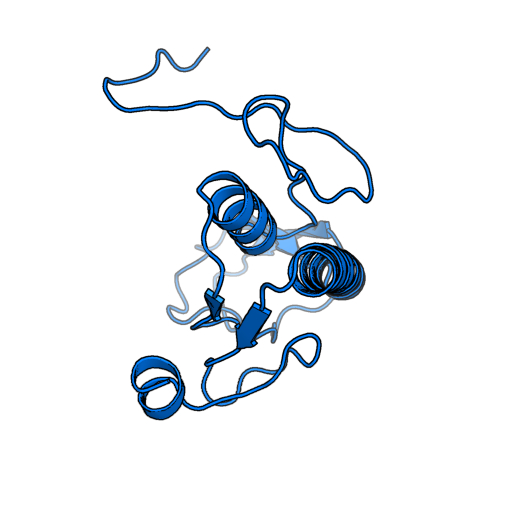O . THR A 1 119 ? 6.995 -10.867 5.861 1.00 98.06 119 THR A O 1
ATOM 925 N N . VAL A 1 120 ? 6.360 -12.685 4.687 1.00 97.25 120 VAL A N 1
ATOM 926 C CA . VAL A 1 120 ? 7.591 -13.453 4.909 1.00 97.25 120 VAL A CA 1
ATOM 927 C C . VAL A 1 120 ? 8.764 -12.709 4.277 1.00 97.25 120 VAL A C 1
ATOM 929 O O . VAL A 1 120 ? 8.718 -12.360 3.102 1.00 97.25 120 VAL A O 1
ATOM 932 N N . ASP A 1 121 ? 9.798 -12.443 5.074 1.00 95.56 121 ASP A N 1
ATOM 933 C CA . ASP A 1 121 ? 11.023 -11.748 4.667 1.00 95.56 121 ASP A CA 1
ATOM 934 C C . ASP A 1 121 ? 10.819 -10.362 4.019 1.00 95.56 121 ASP A C 1
ATOM 936 O O . ASP A 1 121 ? 11.750 -9.841 3.404 1.00 95.56 121 ASP A O 1
ATOM 940 N N . GLY A 1 122 ? 9.653 -9.718 4.152 1.00 96.06 122 GLY A N 1
ATOM 941 C CA . GLY A 1 122 ? 9.393 -8.387 3.582 1.00 96.06 122 GLY A CA 1
ATOM 942 C C . GLY A 1 122 ? 10.247 -7.285 4.226 1.00 96.06 122 GLY A C 1
ATOM 943 O O . GLY A 1 122 ? 10.504 -7.329 5.425 1.00 96.06 122 GLY A O 1
ATOM 944 N N . ALA A 1 123 ? 10.670 -6.280 3.452 1.00 96.69 123 ALA A N 1
ATOM 945 C CA . ALA A 1 123 ? 11.562 -5.202 3.907 1.00 96.69 123 ALA A CA 1
ATOM 946 C C . ALA A 1 123 ? 10.853 -3.990 4.534 1.00 96.69 123 ALA A C 1
ATOM 948 O O . ALA A 1 123 ? 11.520 -3.043 4.947 1.00 96.69 123 ALA A O 1
ATOM 949 N N . LEU A 1 124 ? 9.517 -3.965 4.557 1.00 97.75 124 LEU A N 1
ATOM 950 C CA . LEU A 1 124 ? 8.777 -2.856 5.152 1.00 97.75 124 LEU A CA 1
ATOM 951 C C . LEU A 1 124 ? 8.852 -2.912 6.685 1.00 97.75 124 LEU A C 1
ATOM 953 O O . LEU A 1 124 ? 8.424 -3.892 7.277 1.00 97.75 124 LEU A O 1
ATOM 957 N N . GLU A 1 125 ? 9.305 -1.833 7.323 1.00 97.75 125 GLU A N 1
ATOM 958 C CA . GLU A 1 125 ? 9.488 -1.752 8.789 1.00 97.75 125 GLU A CA 1
ATOM 959 C C . GLU A 1 125 ? 8.459 -0.833 9.482 1.00 97.75 125 GLU A C 1
ATOM 961 O O . GLU A 1 125 ? 8.602 -0.458 10.647 1.00 97.75 125 GLU A O 1
ATOM 966 N N . VAL A 1 126 ? 7.428 -0.384 8.758 1.00 98.50 126 VAL A N 1
ATOM 967 C CA . VAL A 1 126 ? 6.440 0.570 9.293 1.00 98.50 126 VAL A CA 1
ATOM 968 C C . VAL A 1 126 ? 5.470 -0.092 10.276 1.00 98.50 126 VAL A C 1
ATOM 970 O O . VAL A 1 126 ? 5.104 0.534 11.276 1.00 98.50 126 VAL A O 1
ATOM 973 N N . PHE A 1 127 ? 5.064 -1.332 10.008 1.00 98.56 127 PHE A N 1
ATOM 974 C CA . PHE A 1 127 ? 4.076 -2.080 10.788 1.00 98.56 127 PHE A CA 1
ATOM 975 C C . PHE A 1 127 ? 4.741 -3.166 11.638 1.00 98.56 127 PHE A C 1
ATOM 977 O O . PHE A 1 127 ? 5.853 -3.602 11.346 1.00 98.56 127 PHE A O 1
ATOM 984 N N . GLU A 1 128 ? 4.056 -3.608 12.693 1.00 97.88 128 GLU A N 1
ATOM 985 C CA . GLU A 1 128 ? 4.487 -4.774 13.471 1.00 97.88 128 GLU A CA 1
ATOM 986 C C . GLU A 1 128 ? 4.561 -6.015 12.571 1.00 97.88 128 GLU A C 1
ATOM 988 O O . GLU A 1 128 ? 3.660 -6.247 11.765 1.00 97.88 128 GLU A O 1
ATOM 993 N N . LYS A 1 129 ? 5.623 -6.813 12.721 1.00 98.12 129 LYS A N 1
ATOM 994 C CA . LYS A 1 129 ? 5.819 -8.065 11.983 1.00 98.12 129 LYS A CA 1
ATOM 995 C C . LYS A 1 129 ? 5.284 -9.251 12.777 1.00 98.12 129 LYS A C 1
ATOM 997 O O . LYS A 1 129 ? 5.653 -9.425 13.937 1.00 98.12 129 LYS A O 1
ATOM 1002 N N . MET A 1 130 ? 4.503 -10.118 12.138 1.00 97.88 130 MET A N 1
ATOM 1003 C CA . MET A 1 130 ? 4.027 -11.361 12.757 1.00 97.88 130 MET A CA 1
ATOM 1004 C C . MET A 1 130 ? 3.814 -12.460 11.710 1.00 97.88 130 MET A C 1
ATOM 1006 O O . MET A 1 130 ? 3.249 -12.167 10.663 1.00 97.88 130 MET A O 1
ATOM 1010 N N . PRO A 1 131 ? 4.178 -13.732 11.964 1.00 97.88 131 PRO A N 1
ATOM 1011 C CA . PRO A 1 131 ? 3.793 -14.833 11.081 1.00 97.88 131 PRO A CA 1
ATOM 1012 C C . PRO A 1 131 ? 2.274 -14.893 10.877 1.00 97.88 131 PRO A C 1
ATOM 1014 O O . PRO A 1 131 ? 1.511 -14.767 11.840 1.00 97.88 131 PRO A O 1
ATOM 1017 N N . LEU A 1 132 ? 1.826 -15.133 9.642 1.00 97.81 132 LEU A N 1
ATOM 1018 C CA . LEU A 1 132 ? 0.399 -15.149 9.306 1.00 97.81 132 LEU A CA 1
ATOM 1019 C C . LEU A 1 132 ? -0.377 -16.177 10.144 1.00 97.81 132 LEU A C 1
ATOM 1021 O O . LEU A 1 132 ? -1.462 -15.888 10.644 1.00 97.81 132 LEU A O 1
ATOM 1025 N N . GLU A 1 133 ? 0.192 -17.364 10.360 1.00 97.25 133 GLU A N 1
ATOM 1026 C CA . GLU A 1 133 ? -0.429 -18.429 11.152 1.00 97.25 133 GLU A CA 1
ATOM 1027 C C . GLU A 1 133 ? -0.614 -18.041 12.620 1.00 97.25 133 GLU A C 1
ATOM 1029 O O . GLU A 1 133 ? -1.515 -18.562 13.280 1.00 97.25 133 GLU A O 1
ATOM 1034 N N . GLN A 1 134 ? 0.245 -17.164 13.145 1.00 97.44 134 GLN A N 1
ATOM 1035 C CA . GLN A 1 134 ? 0.119 -16.633 14.497 1.00 97.44 134 GLN A CA 1
ATOM 1036 C C . GLN A 1 134 ? -0.968 -15.557 14.549 1.00 97.44 134 GLN A C 1
ATOM 1038 O O . GLN A 1 134 ? -1.823 -15.617 15.430 1.00 97.44 134 GLN A O 1
ATOM 1043 N N . ALA A 1 135 ? -0.972 -14.625 13.592 1.00 96.06 135 ALA A N 1
ATOM 1044 C CA . ALA A 1 135 ? -1.946 -13.537 13.536 1.00 96.06 135 ALA A CA 1
ATOM 1045 C C . ALA A 1 135 ? -3.391 -14.052 13.400 1.00 96.06 135 ALA A C 1
ATOM 1047 O O . ALA A 1 135 ? -4.286 -13.600 14.109 1.00 96.06 135 ALA A O 1
ATOM 1048 N N . LEU A 1 136 ? -3.610 -15.089 12.582 1.00 95.56 136 LEU A N 1
ATOM 1049 C CA . LEU A 1 136 ? -4.927 -15.714 12.385 1.00 95.56 136 LEU A CA 1
ATOM 1050 C C . LEU A 1 136 ? -5.483 -16.457 13.617 1.00 95.56 136 LEU A C 1
ATOM 1052 O O . LEU A 1 136 ? -6.617 -16.932 13.579 1.00 95.56 136 LEU A O 1
ATOM 1056 N N . ARG A 1 137 ? -4.694 -16.615 14.685 1.00 93.38 137 ARG A N 1
ATOM 1057 C CA . ARG A 1 137 ? -5.109 -17.267 15.941 1.00 93.38 137 ARG A CA 1
ATOM 1058 C C . ARG A 1 137 ? -5.377 -16.274 17.077 1.00 93.38 137 ARG A C 1
ATOM 1060 O O . ARG A 1 137 ? -5.653 -16.731 18.187 1.00 93.38 137 ARG A O 1
ATOM 1067 N N . SER A 1 138 ? -5.201 -14.975 16.825 1.00 76.62 138 SER A N 1
ATOM 1068 C CA . SER A 1 138 ? -5.307 -13.911 17.832 1.00 76.62 138 SER A CA 1
ATOM 1069 C C . SER A 1 138 ? -6.729 -13.418 18.085 1.00 76.62 138 SER A C 1
ATOM 1071 O O . SER A 1 138 ? -7.632 -13.744 17.283 1.00 76.62 138 SER A O 1
#

Sequence (138 aa):
MLAGADGTAYLNTVVGPWFSPDASVGVCEGYTVTYVAMQLAYFMGFSEVLLVGVDHRFAAQGKANQLVESTGEDKSHFDPRYFDKGFKWQLPDLLNSELAYRDARSAFESAGRRIVDCTVDGALEVFEKMPLEQALRS

Secondary structure (DSSP, 8-state):
---PPTT-----B--SS---S-TTT-B--TTSHHHHHHHHHHHTT-SEEEE-------S--SSTT-EEE--S---SSSSTTSS-TT-EEEPP-HHHHHHHHHHHHHHHHHTT-EEEE--TT----SSEE--HHHHTT-